Protein AF-A0A2S3QQV7-F1 (afdb_monomer)

Radius of gyration: 24.24 Å; Cα contacts (8 Å, |Δi|>4): 272; chains: 1; bounding box: 94×44×43 Å

pLDDT: mean 84.69, std 16.52, range [33.78, 98.12]

Structure (mmCIF, N/CA/C/O backbone):
data_AF-A0A2S3QQV7-F1
#
_entry.id   AF-A0A2S3QQV7-F1
#
loop_
_atom_site.group_PDB
_atom_site.id
_atom_site.type_symbol
_atom_site.label_atom_id
_atom_site.label_alt_id
_atom_site.label_comp_id
_atom_site.label_asym_id
_atom_site.label_entity_id
_atom_site.label_seq_id
_atom_site.pdbx_PDB_ins_code
_atom_site.Cartn_x
_atom_site.Cartn_y
_atom_site.Cartn_z
_atom_site.occupancy
_atom_site.B_iso_or_equiv
_atom_site.auth_seq_id
_atom_site.auth_comp_id
_atom_site.auth_asym_id
_atom_site.auth_atom_id
_atom_site.pdbx_PDB_model_num
ATOM 1 N N . MET A 1 1 ? -60.748 21.194 12.109 1.00 39.84 1 MET A N 1
ATOM 2 C CA . MET A 1 1 ? -60.029 19.900 12.082 1.00 39.84 1 MET A CA 1
ATOM 3 C C . MET A 1 1 ? -58.530 20.161 12.120 1.00 39.84 1 MET A C 1
ATOM 5 O O . MET A 1 1 ? -58.088 21.198 11.644 1.00 39.84 1 MET A O 1
ATOM 9 N N . LYS A 1 2 ? -57.811 19.292 12.832 1.00 33.78 2 LYS A N 1
ATOM 10 C CA . LYS A 1 2 ? -56.454 19.457 13.370 1.00 33.78 2 LYS A CA 1
ATOM 11 C C . LYS A 1 2 ? -55.367 19.560 12.287 1.00 33.78 2 LYS A C 1
ATOM 13 O O . LYS A 1 2 ? -55.401 18.841 11.298 1.00 33.78 2 LYS A O 1
ATOM 18 N N . LYS A 1 3 ? -54.397 20.441 12.556 1.00 44.91 3 LYS A N 1
ATOM 19 C CA . LYS A 1 3 ? -53.084 20.579 11.909 1.00 44.91 3 LYS A CA 1
ATOM 20 C C . LYS A 1 3 ? -52.213 19.349 12.199 1.00 44.91 3 LYS A C 1
ATOM 22 O O . LYS A 1 3 ? -52.282 18.853 13.320 1.00 44.91 3 LYS A O 1
ATOM 27 N N . LEU A 1 4 ? -51.325 18.972 11.277 1.00 48.59 4 LEU A N 1
ATOM 28 C CA . LEU A 1 4 ? -50.002 18.424 11.615 1.00 48.59 4 LEU A CA 1
ATOM 29 C C . LEU A 1 4 ? -49.067 18.477 10.398 1.00 48.59 4 LEU A C 1
ATOM 31 O O . LEU A 1 4 ? -49.137 17.662 9.489 1.00 48.59 4 LEU A O 1
ATOM 35 N N . ILE A 1 5 ? -48.208 19.496 10.414 1.00 54.97 5 ILE A N 1
ATOM 36 C CA . ILE A 1 5 ? -46.980 19.606 9.628 1.00 54.97 5 ILE A CA 1
ATOM 37 C C . ILE A 1 5 ? -45.942 18.769 10.376 1.00 54.97 5 ILE A C 1
ATOM 39 O O . ILE A 1 5 ? -45.662 19.054 11.541 1.00 54.97 5 ILE A O 1
ATOM 43 N N . THR A 1 6 ? -45.395 17.734 9.746 1.00 53.53 6 THR A N 1
ATOM 44 C CA . THR A 1 6 ? -44.322 16.923 10.333 1.00 53.53 6 THR A CA 1
ATOM 45 C C . THR A 1 6 ? -42.980 17.451 9.833 1.00 53.53 6 THR A C 1
ATOM 47 O O . THR A 1 6 ? -42.588 17.229 8.692 1.00 53.53 6 THR A O 1
ATOM 50 N N . PHE A 1 7 ? -42.294 18.196 10.699 1.00 48.28 7 PHE A N 1
ATOM 51 C CA . PHE A 1 7 ? -40.879 18.533 10.571 1.00 48.28 7 PHE A CA 1
ATOM 52 C C . PHE A 1 7 ? -40.050 17.263 10.814 1.00 48.28 7 PHE A C 1
ATOM 54 O O . PHE A 1 7 ? -40.084 16.718 11.916 1.00 48.28 7 PHE A O 1
ATOM 61 N N . ILE A 1 8 ? -39.287 16.803 9.820 1.00 51.12 8 ILE A N 1
ATOM 62 C CA . ILE A 1 8 ? -38.198 15.846 10.048 1.00 51.12 8 ILE A CA 1
ATOM 63 C C . ILE A 1 8 ? -36.947 16.675 10.328 1.00 51.12 8 ILE A C 1
ATOM 65 O O . ILE A 1 8 ? -36.321 17.224 9.424 1.00 51.12 8 ILE A O 1
ATOM 69 N N . ALA A 1 9 ? -36.624 16.804 11.612 1.00 45.50 9 ALA A N 1
ATOM 70 C CA . ALA A 1 9 ? -35.335 17.295 12.062 1.00 45.50 9 ALA A CA 1
ATOM 71 C C . ALA A 1 9 ? -34.276 16.243 11.702 1.00 45.50 9 ALA A C 1
ATOM 73 O O . ALA A 1 9 ? -34.143 15.223 12.378 1.00 45.50 9 ALA A O 1
ATOM 74 N N . ALA A 1 10 ? -33.543 16.475 10.614 1.00 53.62 10 ALA A N 1
ATOM 75 C CA . ALA A 1 10 ? -32.302 15.765 10.357 1.00 53.62 10 ALA A CA 1
ATOM 76 C C . ALA A 1 10 ? -31.312 16.151 11.464 1.00 53.62 10 ALA A C 1
ATOM 78 O O . ALA A 1 10 ? -30.807 17.275 11.503 1.00 53.62 10 ALA A O 1
ATOM 79 N N . LEU A 1 11 ? -31.087 15.226 12.399 1.00 43.94 11 LEU A N 1
ATOM 80 C CA . LEU A 1 11 ? -29.982 15.281 13.345 1.00 43.94 11 LEU A CA 1
ATOM 81 C C . LEU A 1 11 ? -28.670 15.307 12.548 1.00 43.94 11 LEU A C 1
ATOM 83 O O . LEU A 1 11 ? -28.123 14.266 12.194 1.00 43.94 11 LEU A O 1
ATOM 87 N N . PHE A 1 12 ? -28.133 16.496 12.297 1.00 48.56 12 PHE A N 1
ATOM 88 C CA . PHE A 1 12 ? -26.697 16.641 12.119 1.00 48.56 12 PHE A CA 1
ATOM 89 C C . PHE A 1 12 ? -26.080 16.575 13.512 1.00 48.56 12 PHE A C 1
ATOM 91 O O . PHE A 1 12 ? -25.974 17.581 14.211 1.00 48.56 12 PHE A O 1
ATOM 98 N N . VAL A 1 13 ? -25.712 15.367 13.943 1.00 51.81 13 VAL A N 1
ATOM 99 C CA . VAL A 1 13 ? -24.762 15.216 15.045 1.00 51.81 13 VAL A CA 1
ATOM 100 C C . VAL A 1 13 ? -23.432 15.740 14.519 1.00 51.81 13 VAL A C 1
ATOM 102 O O . VAL A 1 13 ? -22.663 15.026 13.885 1.00 51.81 13 VAL A O 1
ATOM 105 N N . THR A 1 14 ? -23.179 17.026 14.740 1.00 47.62 14 THR A N 1
ATOM 106 C CA . THR A 1 14 ? -21.842 17.598 14.647 1.00 47.62 14 THR A CA 1
ATOM 107 C C . THR A 1 14 ? -21.023 16.967 15.766 1.00 47.62 14 THR A C 1
ATOM 109 O O . THR A 1 14 ? -21.046 17.434 16.905 1.00 47.62 14 THR A O 1
ATOM 112 N N . THR A 1 15 ? -20.355 15.851 15.483 1.00 50.44 15 THR A N 1
ATOM 113 C CA . THR A 1 15 ? -19.375 15.290 16.407 1.00 50.44 15 THR A CA 1
ATOM 114 C C . THR A 1 15 ? -18.230 16.281 16.511 1.00 50.44 15 THR A C 1
ATOM 116 O O . THR A 1 15 ? -17.494 16.504 15.549 1.00 50.44 15 THR A O 1
ATOM 119 N N . SER A 1 16 ? -18.097 16.887 17.683 1.00 46.53 16 SER A N 1
ATOM 120 C CA . SER A 1 16 ? -16.936 17.656 18.106 1.00 46.53 16 SER A CA 1
ATOM 121 C C . SER A 1 16 ? -15.707 16.741 18.095 1.00 46.53 16 SER A C 1
ATOM 123 O O . SER A 1 16 ? -15.345 16.136 19.102 1.00 46.53 16 SER A O 1
ATOM 125 N N . VAL A 1 17 ? -15.074 16.588 16.935 1.00 49.03 17 VAL A N 1
ATOM 126 C CA . VAL A 1 17 ? -13.750 15.980 16.813 1.00 49.03 17 VAL A CA 1
ATOM 127 C C . VAL A 1 17 ? -12.793 16.955 17.479 1.00 49.03 17 VAL A C 1
ATOM 129 O O . VAL A 1 17 ? -12.532 17.979 16.882 1.00 49.03 17 VAL A O 1
ATOM 132 N N . PHE A 1 18 ? -12.384 16.715 18.730 1.00 48.84 18 PHE A N 1
ATOM 133 C CA . PHE A 1 18 ? -11.073 17.059 19.319 1.00 48.84 18 PHE A CA 1
ATOM 134 C C . PHE A 1 18 ? -11.094 16.785 20.837 1.00 48.84 18 PHE A C 1
ATOM 136 O O . PHE A 1 18 ? -11.702 17.544 21.582 1.00 48.84 18 PHE A O 1
ATOM 143 N N . ALA A 1 19 ? -10.410 15.715 21.287 1.00 56.97 19 ALA A N 1
ATOM 144 C CA . ALA A 1 19 ? -9.574 15.661 22.513 1.00 56.97 19 ALA A CA 1
ATOM 145 C C . ALA A 1 19 ? -9.205 14.229 22.972 1.00 56.97 19 ALA A C 1
ATOM 147 O O . ALA A 1 19 ? -8.302 14.078 23.790 1.00 56.97 19 ALA A O 1
ATOM 148 N N . GLY A 1 20 ? -9.831 13.171 22.447 1.00 75.69 20 GLY A N 1
ATOM 149 C CA . GLY A 1 20 ? -9.524 11.783 22.831 1.00 75.69 20 GLY A CA 1
ATOM 150 C C . GLY A 1 20 ? -8.224 11.224 22.236 1.00 75.69 20 GLY A C 1
ATOM 151 O O . GLY A 1 20 ? -7.666 11.770 21.279 1.00 75.69 20 GLY A O 1
ATOM 152 N N . MET A 1 21 ? -7.723 10.131 22.816 1.00 86.00 21 MET A N 1
ATOM 153 C CA . MET A 1 21 ? -6.856 9.186 22.102 1.00 86.00 21 MET A CA 1
ATOM 154 C C . MET A 1 21 ? -7.737 8.427 21.098 1.00 86.00 21 MET A C 1
ATOM 156 O O . MET A 1 21 ? -8.821 8.009 21.511 1.00 86.00 21 MET A O 1
ATOM 160 N N . PRO A 1 22 ? -7.310 8.256 19.831 1.00 90.75 22 PRO A N 1
ATOM 161 C CA . PRO A 1 22 ? -8.062 7.449 18.881 1.00 90.75 22 PRO A CA 1
ATOM 162 C C . PRO A 1 22 ? -8.362 6.053 19.432 1.00 90.75 22 PRO A C 1
ATOM 164 O O . PRO A 1 22 ? -7.545 5.491 20.168 1.00 90.75 22 PRO A O 1
ATOM 167 N N . ASN A 1 23 ? -9.517 5.506 19.077 1.00 92.94 23 ASN A N 1
ATOM 168 C CA . ASN A 1 23 ? -9.984 4.181 19.471 1.00 92.94 23 ASN A CA 1
ATOM 169 C C . ASN A 1 23 ? -10.435 3.362 18.248 1.00 92.94 23 ASN A C 1
ATOM 171 O O . ASN A 1 23 ? -10.475 3.858 17.124 1.00 92.94 23 ASN A O 1
ATOM 175 N N . GLU A 1 24 ? -10.775 2.094 18.472 1.00 93.38 24 GLU A N 1
ATOM 176 C CA . GLU A 1 24 ? -11.114 1.136 17.412 1.00 93.38 24 GLU A CA 1
ATOM 177 C C . GLU A 1 24 ? -12.344 1.515 16.571 1.00 93.38 24 GLU A C 1
ATOM 179 O O . GLU A 1 24 ? -12.442 1.088 15.419 1.00 93.38 24 GLU A O 1
ATOM 184 N N . ASN A 1 25 ? -13.246 2.349 17.098 1.00 94.06 25 ASN A N 1
ATOM 185 C CA . ASN A 1 25 ? -14.451 2.793 16.396 1.00 94.06 25 ASN A CA 1
ATOM 186 C C . ASN A 1 25 ? -14.203 4.008 15.489 1.00 94.06 25 ASN A C 1
ATOM 188 O O . ASN A 1 25 ? -15.012 4.274 14.603 1.00 94.06 25 ASN A O 1
ATOM 192 N N . ASP A 1 26 ? -13.087 4.724 15.660 1.00 93.94 26 ASP A N 1
ATOM 193 C CA . ASP A 1 26 ? -12.770 5.902 14.846 1.00 93.94 26 ASP A CA 1
ATOM 194 C C . ASP A 1 26 ? -12.448 5.501 13.399 1.00 93.94 26 ASP A C 1
ATOM 196 O O . ASP A 1 26 ? -11.855 4.447 13.161 1.00 93.94 26 ASP A O 1
ATOM 200 N N . SER A 1 27 ? -12.807 6.326 12.410 1.00 94.25 27 SER A N 1
ATOM 201 C CA . SER A 1 27 ? -12.462 6.055 11.005 1.00 94.25 27 SER A CA 1
ATOM 202 C C . SER A 1 27 ? -10.946 6.030 10.780 1.00 94.25 27 SER A C 1
ATOM 204 O O . SER A 1 27 ? -10.177 6.625 11.542 1.00 94.25 27 SER A O 1
ATOM 206 N N . TRP A 1 28 ? -10.496 5.381 9.703 1.00 94.19 28 TRP A N 1
ATOM 207 C CA . TRP A 1 28 ? -9.077 5.404 9.341 1.00 94.19 28 TRP A CA 1
ATOM 208 C C . TRP A 1 28 ? -8.578 6.821 9.070 1.00 94.19 28 TRP A C 1
ATOM 210 O O . TRP A 1 28 ? -7.458 7.141 9.452 1.00 94.19 28 TRP A O 1
ATOM 220 N N . GLU A 1 29 ? -9.397 7.678 8.463 1.00 92.31 29 GLU A N 1
ATOM 221 C CA . GLU A 1 29 ? -9.129 9.107 8.248 1.00 92.31 29 GLU A CA 1
ATOM 222 C C . GLU A 1 29 ? -8.816 9.782 9.586 1.00 92.31 29 GLU A C 1
ATOM 224 O O . GLU A 1 29 ? -7.741 10.352 9.757 1.00 92.31 29 GLU A O 1
ATOM 229 N N . THR A 1 30 ? -9.685 9.589 10.582 1.00 92.38 30 THR A N 1
ATOM 230 C CA . THR A 1 30 ? -9.510 10.144 11.931 1.00 92.38 30 THR A CA 1
ATOM 231 C C . THR A 1 30 ? -8.236 9.626 12.606 1.00 92.38 30 THR A C 1
ATOM 233 O O . THR A 1 30 ? -7.506 10.392 13.241 1.00 92.38 30 THR A O 1
ATOM 236 N N . ILE A 1 31 ? -7.945 8.328 12.478 1.00 93.62 31 ILE A N 1
ATOM 237 C CA . ILE A 1 31 ? -6.755 7.698 13.067 1.00 93.62 31 ILE A CA 1
ATOM 238 C C . ILE A 1 31 ? -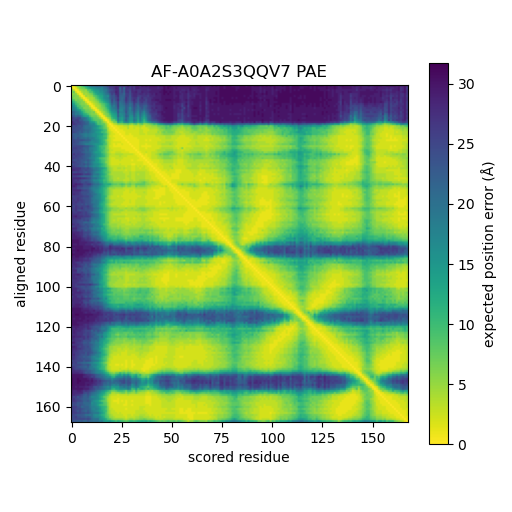5.473 8.241 12.413 1.00 93.62 31 ILE A C 1
ATOM 240 O O . ILE A 1 31 ? -4.543 8.618 13.132 1.00 93.62 31 ILE A O 1
ATOM 244 N N . LYS A 1 32 ? -5.434 8.332 11.075 1.00 91.19 32 LYS A N 1
ATOM 245 C CA . LYS A 1 32 ? -4.304 8.871 10.291 1.00 91.19 32 LYS A CA 1
ATOM 246 C C . LYS A 1 32 ? -4.020 10.335 10.642 1.00 91.19 32 LYS A C 1
ATOM 248 O O . LYS A 1 32 ? -2.862 10.704 10.842 1.00 91.19 32 LYS A O 1
ATOM 253 N N . ASP A 1 33 ? -5.064 11.143 10.814 1.00 90.94 33 ASP A N 1
ATOM 254 C CA . ASP A 1 33 ? -4.937 12.566 11.157 1.00 90.94 33 ASP A CA 1
ATOM 255 C C . ASP A 1 33 ? -4.386 12.801 12.579 1.00 90.94 33 ASP A C 1
ATOM 257 O O . ASP A 1 33 ? -3.897 13.885 12.901 1.00 90.94 33 ASP A O 1
ATOM 261 N N . ASN A 1 34 ? -4.390 11.776 13.440 1.00 89.44 34 ASN A N 1
ATOM 262 C CA . ASN A 1 34 ? -3.901 11.837 14.821 1.00 89.44 34 ASN A CA 1
ATOM 263 C C . ASN A 1 34 ? -2.489 11.236 15.011 1.00 89.44 34 ASN A C 1
ATOM 265 O O . ASN A 1 34 ? -2.158 10.773 16.108 1.00 89.44 34 ASN A O 1
ATOM 269 N N . PHE A 1 35 ? -1.616 11.298 13.997 1.00 84.94 35 PHE A N 1
ATOM 270 C CA . PHE A 1 35 ? -0.251 10.726 14.011 1.00 84.94 35 PHE A CA 1
ATOM 271 C C . PHE A 1 35 ? 0.647 11.172 15.191 1.00 84.94 35 PHE A C 1
ATOM 273 O O . PHE A 1 35 ? 1.601 10.493 15.579 1.00 84.94 35 PHE A O 1
ATOM 280 N N . MET A 1 36 ? 0.347 12.319 15.810 1.00 86.12 36 MET A N 1
ATOM 281 C CA . MET A 1 36 ? 1.044 12.789 17.016 1.00 86.12 36 MET A CA 1
ATOM 282 C C . MET A 1 36 ? 0.744 11.929 18.256 1.00 86.12 36 MET A C 1
ATOM 284 O O . MET A 1 36 ? 1.550 11.878 19.183 1.00 86.12 36 MET A O 1
ATOM 288 N N . LYS A 1 37 ? -0.410 11.252 18.288 1.00 88.62 37 LYS A N 1
ATOM 289 C CA . LYS A 1 37 ? -0.879 10.422 19.410 1.00 88.62 37 LYS A CA 1
ATOM 290 C C . LYS A 1 37 ? -0.743 8.929 19.131 1.00 88.62 37 LYS A C 1
ATOM 292 O O . LYS A 1 37 ? -0.496 8.164 20.068 1.00 88.62 37 LYS A O 1
ATOM 297 N N . VAL A 1 38 ? -0.925 8.527 17.875 1.00 91.81 38 VAL A N 1
ATOM 298 C CA . VAL A 1 38 ? -0.890 7.128 17.442 1.00 91.81 38 VAL A CA 1
ATOM 299 C C . VAL A 1 38 ? 0.043 6.917 16.259 1.00 91.81 38 VAL A C 1
ATOM 301 O O . VAL A 1 38 ? 0.283 7.824 15.470 1.00 91.81 38 VAL A O 1
ATOM 304 N N . THR A 1 39 ? 0.571 5.707 16.142 1.00 92.31 39 THR A N 1
ATOM 305 C CA . THR A 1 39 ? 1.433 5.282 15.042 1.00 92.31 39 THR A CA 1
ATOM 306 C C . THR A 1 39 ? 1.112 3.837 14.680 1.00 92.31 39 THR A C 1
ATOM 308 O O . THR A 1 39 ? 0.651 3.062 15.519 1.00 92.31 39 THR A O 1
ATOM 311 N N . PHE A 1 40 ? 1.321 3.476 13.424 1.00 92.44 40 PHE A N 1
ATOM 312 C CA . PHE A 1 40 ? 1.070 2.147 12.885 1.00 92.44 40 PHE A CA 1
ATOM 313 C C . PHE A 1 40 ? 2.009 1.922 11.703 1.00 92.44 40 PHE A C 1
ATOM 315 O O . PHE A 1 40 ? 2.458 2.876 11.065 1.00 92.44 40 PHE A O 1
ATOM 322 N N . ASN A 1 41 ? 2.307 0.657 11.423 1.00 91.44 41 ASN A N 1
ATOM 323 C CA . ASN A 1 41 ? 3.050 0.287 10.228 1.00 91.44 41 ASN A CA 1
ATOM 324 C C . ASN A 1 41 ? 2.056 0.130 9.085 1.00 91.44 41 ASN A C 1
ATOM 326 O O . ASN A 1 41 ? 1.192 -0.745 9.124 1.00 91.44 41 ASN A O 1
ATOM 330 N N . GLU A 1 42 ? 2.167 0.997 8.087 1.00 91.69 42 GLU A N 1
ATOM 331 C CA . GLU A 1 42 ? 1.300 0.948 6.917 1.00 91.69 42 GLU A CA 1
ATOM 332 C C . GLU A 1 42 ? 1.671 -0.265 6.055 1.00 91.69 42 GLU A C 1
ATOM 334 O O . GLU A 1 42 ? 2.843 -0.402 5.683 1.00 91.69 42 GLU A O 1
ATOM 339 N N . PRO A 1 43 ? 0.716 -1.152 5.719 1.00 94.12 43 PRO A N 1
ATOM 340 C CA . PRO A 1 43 ? 0.985 -2.218 4.770 1.00 94.12 43 PRO A CA 1
ATOM 341 C C . PRO A 1 43 ? 1.442 -1.629 3.434 1.00 94.12 43 PRO A C 1
ATOM 343 O O . PRO A 1 43 ? 0.861 -0.666 2.926 1.00 94.12 43 PRO A O 1
ATOM 346 N N . ALA A 1 44 ? 2.499 -2.211 2.875 1.00 94.00 44 ALA A N 1
ATOM 347 C CA . ALA A 1 44 ? 3.043 -1.791 1.597 1.00 94.00 44 ALA A CA 1
ATOM 348 C C . ALA A 1 44 ? 2.435 -2.611 0.453 1.00 94.00 44 ALA A C 1
ATOM 350 O O . ALA A 1 44 ? 2.307 -3.833 0.534 1.00 94.00 44 ALA A O 1
ATOM 351 N N . LEU A 1 45 ? 2.111 -1.923 -0.634 1.00 93.56 45 LEU A N 1
ATOM 352 C CA . LEU A 1 45 ? 1.712 -2.474 -1.916 1.00 93.56 45 LEU A CA 1
ATOM 353 C C . LEU A 1 45 ? 2.819 -2.178 -2.929 1.00 93.56 45 LEU A C 1
ATOM 355 O O . LEU A 1 45 ? 3.125 -1.017 -3.201 1.00 93.56 45 LEU A O 1
ATOM 359 N N . ASN A 1 46 ? 3.410 -3.226 -3.495 1.00 92.56 46 ASN A N 1
ATOM 360 C CA . ASN A 1 46 ? 4.358 -3.091 -4.596 1.00 92.56 46 ASN A CA 1
ATOM 361 C C . ASN A 1 46 ? 3.587 -2.897 -5.899 1.00 92.56 46 ASN A C 1
ATOM 363 O O . ASN A 1 46 ? 2.713 -3.701 -6.208 1.00 92.56 46 ASN A O 1
ATOM 367 N N . LEU A 1 47 ? 3.908 -1.834 -6.632 1.00 93.69 47 LEU A N 1
ATOM 368 C CA . LEU A 1 47 ? 3.315 -1.548 -7.934 1.00 93.69 47 LEU A CA 1
ATOM 369 C C . LEU A 1 47 ? 4.105 -2.259 -9.037 1.00 93.69 47 LEU A C 1
ATOM 371 O O . LEU A 1 47 ? 5.330 -2.173 -9.062 1.00 93.69 47 LEU A O 1
ATOM 375 N N . ASP A 1 48 ? 3.417 -2.861 -10.000 1.00 92.12 48 ASP A N 1
ATOM 376 C CA . ASP A 1 48 ? 4.031 -3.543 -11.149 1.00 92.12 48 ASP A CA 1
ATOM 377 C C . ASP A 1 48 ? 4.750 -2.553 -12.071 1.00 92.12 48 ASP A C 1
ATOM 379 O O . ASP A 1 48 ? 5.768 -2.850 -12.692 1.00 92.12 48 ASP A O 1
ATOM 383 N N . ASN A 1 49 ? 4.235 -1.325 -12.133 1.00 91.88 49 ASN A N 1
ATOM 384 C CA . ASN A 1 49 ? 4.816 -0.228 -12.891 1.00 91.88 49 ASN A CA 1
ATOM 385 C C . ASN A 1 49 ? 5.415 0.853 -11.974 1.00 91.88 49 ASN A C 1
ATOM 387 O O . ASN A 1 49 ? 5.449 2.019 -12.362 1.00 91.88 49 ASN A O 1
ATOM 391 N N . GLY A 1 50 ? 5.860 0.541 -10.756 1.00 88.75 50 GLY A N 1
ATOM 392 C CA . GLY A 1 50 ? 6.339 1.571 -9.833 1.00 88.75 50 GLY A CA 1
ATOM 393 C C . GLY A 1 50 ? 7.108 1.044 -8.628 1.00 88.75 50 GLY A C 1
ATOM 394 O O . GLY A 1 50 ? 7.532 -0.100 -8.583 1.00 88.75 50 GLY A O 1
ATOM 395 N N . GLY A 1 51 ? 7.326 1.927 -7.654 1.00 90.44 51 GLY A N 1
ATOM 396 C CA . GLY A 1 51 ? 7.851 1.534 -6.348 1.00 90.44 51 GLY A CA 1
ATOM 397 C C . GLY A 1 51 ? 6.752 1.015 -5.420 1.00 90.44 51 GLY A C 1
ATOM 398 O O . GLY A 1 51 ? 5.581 0.944 -5.791 1.00 90.44 51 GLY A O 1
ATOM 399 N N . ALA A 1 52 ? 7.130 0.706 -4.182 1.00 93.00 52 ALA A N 1
ATOM 400 C CA . ALA A 1 52 ? 6.169 0.410 -3.128 1.00 93.00 52 ALA A CA 1
ATOM 401 C C . ALA A 1 52 ? 5.414 1.678 -2.698 1.00 93.00 52 ALA A C 1
ATOM 403 O O . ALA A 1 52 ? 6.010 2.747 -2.541 1.00 93.00 52 ALA A O 1
ATOM 404 N N . ILE A 1 53 ? 4.112 1.548 -2.464 1.00 94.50 53 ILE A N 1
ATOM 405 C CA . ILE A 1 53 ? 3.266 2.573 -1.848 1.00 94.50 53 ILE A CA 1
ATOM 406 C C . ILE A 1 53 ? 2.574 2.008 -0.610 1.00 94.50 53 ILE A C 1
ATOM 408 O O . ILE A 1 53 ? 2.487 0.799 -0.436 1.00 94.50 53 ILE A O 1
ATOM 412 N N . SER A 1 54 ? 2.036 2.872 0.241 1.00 94.94 54 SER A N 1
ATOM 413 C CA . SER A 1 54 ? 1.103 2.438 1.281 1.00 94.94 54 SER A CA 1
ATOM 414 C C . SER A 1 54 ? -0.250 2.056 0.682 1.00 94.94 54 SER A C 1
ATOM 416 O O . SER A 1 54 ? -0.747 2.739 -0.219 1.00 94.94 54 SER A O 1
ATOM 418 N N . VAL A 1 55 ? -0.880 1.008 1.217 1.00 95.44 55 VAL A N 1
ATOM 419 C CA . VAL A 1 55 ? -2.232 0.566 0.820 1.00 95.44 55 VAL A CA 1
ATOM 420 C C . VAL A 1 55 ? -3.299 1.648 1.012 1.00 95.44 55 VAL A C 1
ATOM 422 O O . VAL A 1 55 ? -4.315 1.634 0.320 1.00 95.44 55 VAL A O 1
ATOM 425 N N . PHE A 1 56 ? -3.062 2.639 1.881 1.00 95.62 56 PHE A N 1
ATOM 426 C CA . PHE A 1 56 ? -3.956 3.792 2.043 1.00 95.62 56 PHE A CA 1
ATOM 427 C C . PHE A 1 56 ? -4.015 4.692 0.798 1.00 95.62 56 PHE A C 1
ATOM 429 O O . PHE A 1 56 ? -4.975 5.446 0.620 1.00 95.62 56 PHE A O 1
ATOM 436 N N . PHE A 1 57 ? -3.004 4.614 -0.074 1.00 95.81 57 PHE A N 1
ATOM 437 C CA . PHE A 1 57 ? -2.941 5.354 -1.335 1.00 95.81 57 PHE A CA 1
ATOM 438 C C . PHE A 1 57 ? -3.416 4.543 -2.544 1.00 95.81 57 PHE A C 1
ATOM 440 O O . PHE A 1 57 ? -3.385 5.075 -3.655 1.00 95.81 57 PHE A O 1
ATOM 447 N N . GLY A 1 58 ? -3.845 3.292 -2.353 1.00 96.19 58 GLY A N 1
ATOM 448 C CA . GLY A 1 58 ? -4.430 2.445 -3.392 1.00 96.19 58 GLY A CA 1
ATOM 449 C C . GLY A 1 58 ? -5.960 2.474 -3.384 1.00 96.19 58 GLY A C 1
ATOM 450 O O . GLY A 1 58 ? -6.575 2.736 -2.352 1.00 96.19 58 GLY A O 1
ATOM 451 N N . CYS A 1 59 ? -6.570 2.204 -4.533 1.00 97.62 59 CYS A N 1
ATOM 452 C CA . CYS A 1 59 ? -7.990 1.896 -4.687 1.00 97.62 59 CYS A CA 1
ATOM 453 C C . CYS A 1 59 ? -8.173 0.794 -5.741 1.00 97.62 59 CYS A C 1
ATOM 455 O O . CYS A 1 59 ? -7.313 0.617 -6.606 1.00 97.62 59 CYS A O 1
ATOM 457 N N . ILE A 1 60 ? -9.263 0.036 -5.648 1.00 98.12 60 ILE A N 1
ATOM 458 C CA . ILE A 1 60 ? -9.599 -1.045 -6.580 1.00 98.12 60 ILE A CA 1
ATOM 459 C C . ILE A 1 60 ? -10.164 -0.444 -7.873 1.00 98.12 60 ILE A C 1
ATOM 461 O O . ILE A 1 60 ? -11.106 0.346 -7.834 1.00 98.12 60 ILE A O 1
ATOM 465 N N . ASP A 1 61 ? -9.598 -0.844 -9.008 1.00 97.38 61 ASP A N 1
ATOM 466 C CA . ASP A 1 61 ? -9.994 -0.461 -10.363 1.00 97.38 61 ASP A CA 1
ATOM 467 C C . ASP A 1 61 ? -10.072 -1.724 -11.235 1.00 97.38 61 ASP A C 1
ATOM 469 O O . ASP A 1 61 ? -9.066 -2.201 -11.775 1.00 97.38 61 ASP A O 1
ATOM 473 N N . GLY A 1 62 ? -11.269 -2.316 -11.285 1.00 95.88 62 GLY A N 1
ATOM 474 C CA . GLY A 1 62 ? -11.504 -3.619 -11.909 1.00 95.88 62 GLY A CA 1
ATOM 475 C C . GLY A 1 62 ? -10.674 -4.722 -11.248 1.00 95.88 62 GLY A C 1
ATOM 476 O O . GLY A 1 62 ? -10.743 -4.915 -10.036 1.00 95.88 62 GLY A O 1
ATOM 477 N N . ASP A 1 63 ? -9.854 -5.402 -12.048 1.00 95.75 63 ASP A N 1
ATOM 478 C CA . ASP A 1 63 ? -8.978 -6.501 -11.613 1.00 95.75 63 ASP A CA 1
ATOM 479 C C . ASP A 1 63 ? -7.604 -6.019 -11.101 1.00 95.75 63 ASP A C 1
ATOM 481 O O . ASP A 1 63 ? -6.677 -6.806 -10.887 1.00 95.75 63 ASP A O 1
ATOM 485 N N . THR A 1 64 ? -7.446 -4.708 -10.904 1.00 96.94 64 THR A N 1
ATOM 486 C CA . THR A 1 64 ? -6.192 -4.091 -10.459 1.00 96.94 64 THR A CA 1
ATOM 487 C C . THR A 1 64 ? -6.403 -3.202 -9.239 1.00 96.94 64 THR A C 1
ATOM 489 O O . THR A 1 64 ? -7.494 -2.701 -8.981 1.00 96.94 64 THR A O 1
ATOM 492 N N . ILE A 1 65 ? -5.333 -2.968 -8.486 1.00 97.31 65 ILE A N 1
ATOM 493 C CA . ILE A 1 65 ? -5.233 -1.882 -7.516 1.00 97.31 65 ILE A CA 1
ATOM 494 C C . ILE A 1 65 ? -4.449 -0.760 -8.192 1.00 97.31 65 ILE A C 1
ATOM 496 O O . ILE A 1 65 ? -3.310 -0.969 -8.614 1.00 97.31 65 ILE A O 1
ATOM 500 N N . ARG A 1 66 ? -5.018 0.446 -8.278 1.00 97.19 66 ARG A N 1
ATOM 501 C CA . ARG A 1 66 ? -4.298 1.632 -8.760 1.00 97.19 66 ARG A CA 1
ATOM 502 C C . ARG A 1 66 ? -4.092 2.668 -7.673 1.00 97.19 66 ARG A C 1
ATOM 504 O O . ARG A 1 66 ? -4.814 2.720 -6.684 1.00 97.19 66 ARG A O 1
ATOM 511 N N . THR A 1 67 ? -3.123 3.551 -7.872 1.00 97.50 67 THR A N 1
ATOM 512 C CA . THR A 1 67 ? -2.938 4.698 -6.983 1.00 97.50 67 THR A CA 1
ATOM 513 C C . THR A 1 67 ? -4.141 5.649 -7.063 1.00 97.50 67 THR A C 1
ATOM 515 O O . THR A 1 67 ? -4.642 5.955 -8.146 1.00 97.50 67 THR A O 1
ATOM 518 N N . LYS A 1 68 ? -4.581 6.192 -5.922 1.00 96.25 68 LYS A N 1
ATOM 519 C CA . LYS A 1 68 ? -5.639 7.220 -5.855 1.00 96.25 68 LYS A CA 1
ATOM 520 C C . LYS A 1 68 ? -5.228 8.510 -6.583 1.00 96.25 68 LYS A C 1
ATOM 522 O O . LYS A 1 68 ? -6.066 9.229 -7.117 1.00 96.25 68 LYS A O 1
ATOM 527 N N . LYS A 1 69 ? -3.923 8.805 -6.634 1.00 95.44 69 LYS A N 1
ATOM 528 C CA . LYS A 1 69 ? -3.336 9.977 -7.308 1.00 95.44 69 LYS A CA 1
ATOM 529 C C . LYS A 1 69 ? -2.275 9.552 -8.317 1.00 95.44 69 LYS A C 1
ATOM 531 O O . LYS A 1 69 ? -1.635 8.516 -8.142 1.00 95.44 69 LYS A O 1
ATOM 536 N N . MET A 1 70 ? -2.059 10.370 -9.345 1.00 96.00 70 MET A N 1
ATOM 537 C CA . MET A 1 70 ? -0.962 10.146 -10.286 1.00 96.00 70 MET A CA 1
ATOM 538 C C . MET A 1 70 ? 0.394 10.356 -9.603 1.00 96.00 70 MET A C 1
ATOM 540 O O . MET A 1 70 ? 0.607 11.338 -8.888 1.00 96.00 70 MET A O 1
ATOM 544 N N . LEU A 1 71 ? 1.317 9.438 -9.861 1.00 94.00 71 LEU A N 1
ATOM 545 C CA . LEU A 1 71 ? 2.726 9.538 -9.517 1.00 94.00 71 LEU A CA 1
ATOM 546 C C . LEU A 1 71 ? 3.481 10.237 -10.650 1.00 94.00 71 LEU A C 1
ATOM 548 O O . LEU A 1 71 ? 3.067 10.183 -11.808 1.00 94.00 71 LEU A O 1
ATOM 552 N N . LYS A 1 72 ? 4.613 10.866 -10.327 1.00 93.56 72 LYS A N 1
ATOM 553 C CA . LYS A 1 72 ? 5.519 11.449 -11.324 1.00 93.56 72 LYS A CA 1
ATOM 554 C C . LYS A 1 72 ? 6.705 10.524 -11.554 1.00 93.56 72 LYS A C 1
ATOM 556 O O . LYS A 1 72 ? 7.342 10.090 -10.599 1.00 93.56 72 LYS A O 1
ATOM 561 N N . ARG A 1 73 ? 7.032 10.267 -12.818 1.00 91.62 73 ARG A N 1
ATOM 562 C CA . ARG A 1 73 ? 8.244 9.556 -13.236 1.00 91.62 73 ARG A CA 1
ATOM 563 C C . ARG A 1 73 ? 9.092 10.473 -14.094 1.00 91.62 73 ARG A C 1
ATOM 565 O O . ARG A 1 73 ? 8.571 11.115 -15.002 1.00 91.62 73 ARG A O 1
ATOM 572 N N . CYS A 1 74 ? 10.390 10.499 -13.819 1.00 91.06 74 CYS A N 1
ATOM 573 C CA . CYS A 1 74 ? 11.334 11.167 -14.695 1.00 91.06 74 CYS A CA 1
ATOM 574 C C . CYS A 1 74 ? 11.438 10.434 -16.036 1.00 91.06 74 CYS A C 1
ATOM 576 O O . CYS A 1 74 ? 11.670 9.225 -16.048 1.00 91.06 74 CYS A O 1
ATOM 578 N N . VAL A 1 75 ? 11.282 11.157 -17.141 1.00 93.31 75 VAL A N 1
ATOM 579 C CA . VAL A 1 75 ? 11.417 10.609 -18.501 1.00 93.31 75 VAL A CA 1
ATOM 580 C C . VAL A 1 75 ? 12.627 11.163 -19.243 1.00 93.31 75 VAL A C 1
ATOM 582 O O . VAL A 1 75 ? 13.079 10.542 -20.198 1.00 93.31 75 VAL A O 1
ATOM 585 N N . GLU A 1 76 ? 13.195 12.275 -18.773 1.00 92.69 76 GLU A N 1
ATOM 586 C CA . GLU A 1 76 ? 14.396 12.871 -19.355 1.00 92.69 76 GLU A CA 1
ATOM 587 C C . GLU A 1 76 ? 15.394 13.257 -18.271 1.00 92.69 76 GLU A C 1
ATO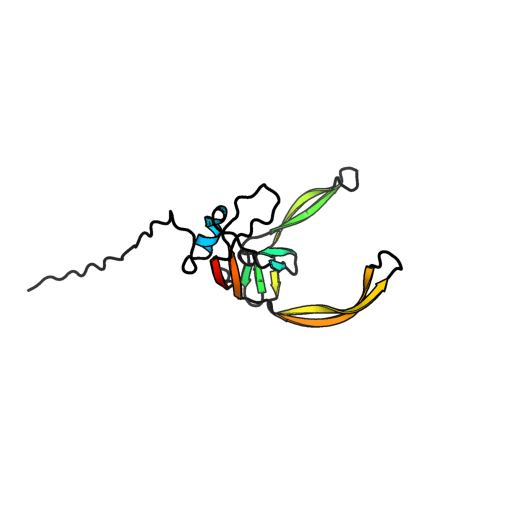M 589 O O . GLU A 1 76 ? 15.059 13.959 -17.314 1.00 92.69 76 GLU A O 1
ATOM 594 N N . TRP A 1 77 ? 16.636 12.822 -18.460 1.00 90.75 77 TRP A N 1
ATOM 595 C CA . TRP A 1 77 ? 17.752 13.112 -17.573 1.00 90.75 77 TRP A CA 1
ATOM 596 C C . TRP A 1 77 ? 18.804 13.928 -18.314 1.00 90.75 77 TRP A C 1
ATOM 598 O O . TRP A 1 77 ? 19.365 13.473 -19.311 1.00 90.75 77 TRP A O 1
ATOM 608 N N . GLN A 1 78 ? 19.130 15.108 -17.796 1.00 88.69 78 GLN A N 1
ATOM 609 C CA . GLN A 1 78 ? 20.266 15.892 -18.266 1.00 88.69 78 GLN A CA 1
ATOM 610 C C . GLN A 1 78 ? 21.486 15.579 -17.397 1.00 88.69 78 GLN A C 1
ATOM 612 O O . GLN A 1 78 ? 21.456 15.791 -16.186 1.00 88.69 78 GLN A O 1
ATOM 617 N N . HIS A 1 79 ? 22.568 15.109 -18.018 1.00 85.31 79 HIS A N 1
ATOM 618 C CA . HIS A 1 79 ? 23.851 14.905 -17.345 1.00 85.31 79 HIS A CA 1
ATOM 619 C C . HIS A 1 79 ? 24.669 16.195 -17.411 1.00 85.31 79 HIS A C 1
ATOM 621 O O . HIS A 1 79 ? 24.914 16.711 -18.501 1.00 85.31 79 HIS A O 1
ATOM 627 N N . ARG A 1 80 ? 25.087 16.724 -16.255 1.00 77.25 80 ARG A N 1
ATOM 628 C CA . ARG A 1 80 ? 25.872 17.973 -16.174 1.00 77.25 80 ARG A CA 1
ATOM 629 C C . ARG A 1 80 ? 27.369 17.777 -15.905 1.00 77.25 80 ARG A C 1
ATOM 631 O O . ARG A 1 80 ? 28.069 18.757 -15.688 1.00 77.25 80 ARG A O 1
ATOM 638 N N . GLY A 1 81 ? 27.858 16.543 -16.034 1.00 62.66 81 GLY A N 1
ATOM 639 C CA . GLY A 1 81 ? 29.273 16.189 -15.906 1.00 62.66 81 GLY A CA 1
ATOM 640 C C . GLY A 1 81 ? 29.596 15.571 -14.548 1.00 62.66 81 GLY A C 1
ATOM 641 O O . GLY A 1 81 ? 29.943 16.279 -13.618 1.00 62.66 81 GLY A O 1
ATOM 642 N N . GLY A 1 82 ? 29.511 14.239 -14.471 1.00 65.00 82 GLY A N 1
ATOM 643 C CA . GLY A 1 82 ? 29.758 13.428 -13.272 1.00 65.00 82 GLY A CA 1
ATOM 644 C C . GLY A 1 82 ? 28.633 12.414 -13.032 1.00 65.00 82 GLY A C 1
ATOM 645 O O . GLY A 1 82 ? 27.467 12.724 -13.269 1.00 65.00 82 GLY A O 1
ATOM 646 N N . ASP A 1 83 ? 28.961 11.213 -12.541 1.00 62.19 83 ASP A N 1
ATOM 647 C CA . ASP A 1 83 ? 28.010 10.091 -12.355 1.00 62.19 83 ASP A CA 1
ATOM 648 C C . ASP A 1 83 ? 26.855 10.388 -11.373 1.00 62.19 83 ASP A C 1
ATOM 650 O O . ASP A 1 83 ? 25.905 9.615 -11.272 1.00 62.19 83 ASP A O 1
ATOM 654 N N . ARG A 1 84 ? 26.923 11.498 -10.623 1.00 64.31 84 ARG A N 1
ATOM 655 C CA . ARG A 1 84 ? 25.900 11.936 -9.654 1.00 64.31 84 ARG A CA 1
ATOM 656 C C . ARG A 1 84 ? 25.173 13.225 -10.050 1.00 64.31 84 ARG A C 1
ATOM 658 O O . ARG A 1 84 ? 24.290 13.659 -9.316 1.00 64.31 84 ARG A O 1
ATOM 665 N N . ASP A 1 85 ? 25.489 13.786 -11.215 1.00 70.56 85 ASP A N 1
ATOM 666 C CA . ASP A 1 85 ? 24.996 15.097 -11.662 1.00 70.56 85 ASP A CA 1
ATOM 667 C C . ASP A 1 85 ? 23.879 14.981 -12.712 1.00 70.56 85 ASP A C 1
ATOM 669 O O . ASP A 1 85 ? 23.676 15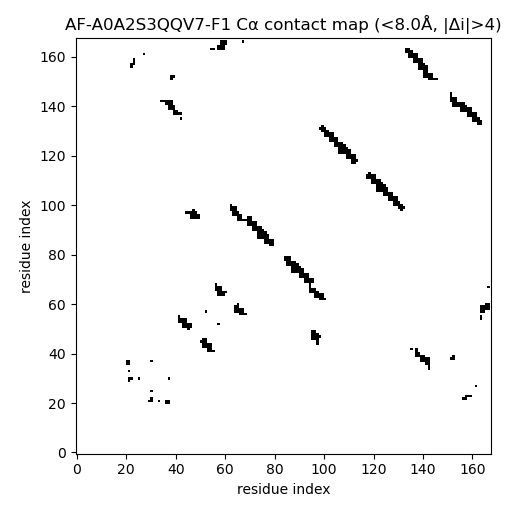.868 -13.550 1.00 70.56 85 ASP A O 1
ATOM 673 N N . SER A 1 86 ? 23.143 13.868 -12.689 1.00 79.94 86 SER A N 1
ATOM 674 C CA . SER A 1 86 ? 21.938 13.688 -13.491 1.00 79.94 86 SER A CA 1
ATOM 675 C C . SER A 1 86 ? 20.764 14.417 -12.835 1.00 79.94 86 SER A C 1
ATOM 677 O O . SER A 1 86 ? 20.310 14.037 -11.753 1.00 79.94 86 SER A O 1
ATOM 679 N N . ILE A 1 87 ? 20.239 15.444 -13.500 1.00 88.19 87 ILE A N 1
ATOM 680 C CA . ILE A 1 87 ? 19.028 16.152 -13.072 1.00 88.19 87 ILE A CA 1
ATOM 681 C C . ILE A 1 87 ? 17.879 15.727 -13.979 1.00 88.19 87 ILE A C 1
ATOM 683 O O . ILE A 1 87 ? 18.019 15.709 -15.202 1.00 88.19 87 ILE A O 1
ATOM 687 N N . CYS A 1 88 ? 16.734 15.408 -13.381 1.00 89.56 88 CYS A N 1
ATOM 688 C CA . CYS A 1 88 ? 15.525 15.158 -14.145 1.00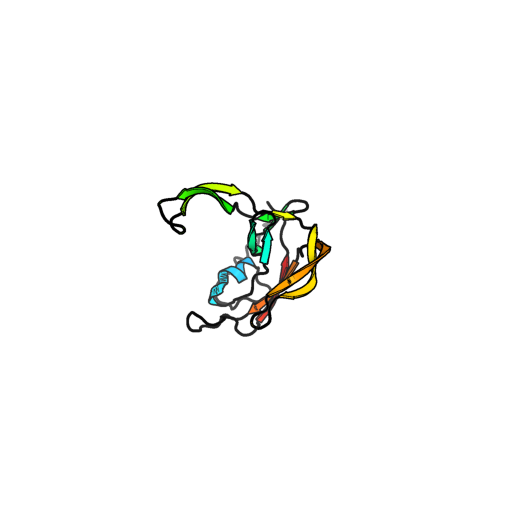 89.56 88 CYS A CA 1
ATOM 689 C C . CYS A 1 88 ? 14.978 16.465 -14.737 1.00 89.56 88 CYS A C 1
ATOM 691 O O . CYS A 1 88 ? 14.633 17.381 -13.984 1.00 89.56 88 CYS A O 1
ATOM 693 N N . THR A 1 89 ? 14.877 16.550 -16.062 1.00 92.88 89 THR A N 1
ATOM 694 C CA . THR A 1 89 ? 14.410 17.750 -16.780 1.00 92.88 89 THR A CA 1
ATOM 695 C C . THR A 1 89 ? 12.966 17.655 -17.248 1.00 92.88 89 THR A C 1
ATOM 697 O O . THR A 1 89 ? 12.327 18.692 -17.419 1.00 92.88 89 THR A O 1
ATOM 700 N N . ALA A 1 90 ? 12.422 16.444 -17.390 1.00 93.94 90 ALA A N 1
ATOM 701 C CA . ALA A 1 90 ? 11.027 16.235 -17.758 1.00 93.94 90 ALA A CA 1
ATOM 702 C C . ALA A 1 90 ? 10.398 15.077 -16.980 1.00 93.94 90 ALA A C 1
ATOM 704 O O . ALA A 1 90 ? 11.021 14.039 -16.738 1.00 93.94 90 ALA A O 1
ATOM 705 N N . TYR A 1 91 ? 9.127 15.253 -16.624 1.00 95.25 91 TYR A N 1
ATOM 706 C CA . TYR A 1 91 ? 8.337 14.274 -15.889 1.00 95.25 91 TYR A CA 1
ATOM 707 C C . TYR A 1 91 ? 7.092 13.896 -16.677 1.00 95.25 91 TYR A C 1
ATOM 709 O O . TYR A 1 91 ? 6.444 14.755 -17.272 1.00 95.25 91 TYR A O 1
ATOM 717 N N . THR A 1 92 ? 6.712 12.628 -16.587 1.00 96.19 92 THR A N 1
ATOM 718 C CA . THR A 1 92 ? 5.380 12.161 -16.964 1.00 96.19 92 THR A CA 1
ATOM 719 C C . THR A 1 92 ? 4.587 11.780 -15.721 1.00 96.19 92 THR A C 1
ATOM 721 O O . THR A 1 92 ? 5.160 11.352 -14.711 1.00 96.19 92 THR A O 1
ATOM 724 N N . SER A 1 93 ? 3.270 11.939 -15.793 1.00 96.69 93 SER A N 1
ATOM 725 C CA . SER A 1 93 ? 2.343 11.526 -14.743 1.00 96.69 93 SER A CA 1
ATOM 726 C C . SER A 1 93 ? 1.705 10.198 -15.125 1.00 96.69 93 SER A C 1
ATOM 728 O O . SER A 1 93 ? 1.278 10.017 -16.262 1.00 96.69 93 SER A O 1
ATOM 730 N N . PHE A 1 94 ? 1.624 9.266 -14.182 1.00 95.44 94 PHE A N 1
ATOM 731 C CA . PHE A 1 94 ? 1.017 7.958 -14.410 1.00 95.44 94 PHE A CA 1
ATOM 732 C C . PHE A 1 94 ? 0.311 7.465 -13.148 1.00 95.44 94 PHE A C 1
ATOM 734 O O . PHE A 1 94 ? 0.689 7.824 -12.034 1.00 95.44 94 PHE A O 1
ATOM 741 N N . TYR A 1 95 ? -0.708 6.623 -13.305 1.00 96.81 95 TYR A N 1
ATOM 742 C CA . TYR A 1 95 ? -1.244 5.858 -12.183 1.00 96.81 95 TYR A CA 1
ATOM 743 C C . TYR A 1 95 ? -0.366 4.633 -11.944 1.00 96.81 95 TYR A C 1
ATOM 745 O O . TYR A 1 95 ? -0.115 3.847 -12.865 1.00 96.81 95 TYR A O 1
ATOM 753 N N . GLY A 1 96 ? 0.096 4.477 -10.706 1.00 96.25 96 GLY A N 1
ATOM 754 C CA . GLY A 1 96 ? 0.699 3.227 -10.272 1.00 96.25 96 GLY A CA 1
ATOM 755 C C . GLY A 1 96 ? -0.354 2.125 -10.310 1.00 96.25 96 GLY A C 1
ATOM 756 O O . GLY A 1 96 ? -1.498 2.398 -9.954 1.00 96.25 96 GLY A O 1
ATOM 757 N N . ARG A 1 97 ? 0.003 0.923 -10.757 1.00 96.81 97 ARG A N 1
ATOM 758 C CA . ARG A 1 97 ? -0.898 -0.231 -10.858 1.00 96.81 97 ARG A CA 1
ATOM 759 C C . ARG A 1 97 ? -0.246 -1.476 -10.273 1.00 96.81 97 ARG A C 1
ATOM 761 O O . ARG A 1 97 ? 0.967 -1.628 -10.393 1.00 96.81 97 ARG A O 1
ATOM 768 N N . ALA A 1 98 ? -1.061 -2.322 -9.663 1.00 96.12 98 ALA A N 1
ATOM 769 C CA . ALA A 1 98 ? -0.733 -3.672 -9.234 1.00 96.12 98 ALA A CA 1
ATOM 770 C C . ALA A 1 98 ? -1.899 -4.593 -9.617 1.00 96.12 98 ALA A C 1
ATOM 772 O O . ALA A 1 98 ? -3.040 -4.300 -9.261 1.00 96.12 98 ALA A O 1
ATOM 773 N N . GLU A 1 99 ? -1.653 -5.676 -10.339 1.00 96.19 99 GLU A N 1
ATOM 774 C CA . GLU A 1 99 ? -2.672 -6.703 -10.577 1.00 96.19 99 GLU A CA 1
ATOM 775 C C . GLU A 1 99 ? -3.089 -7.354 -9.251 1.00 96.19 99 GLU A C 1
ATOM 777 O O . GLU A 1 99 ? -2.247 -7.662 -8.405 1.00 96.19 99 GLU A O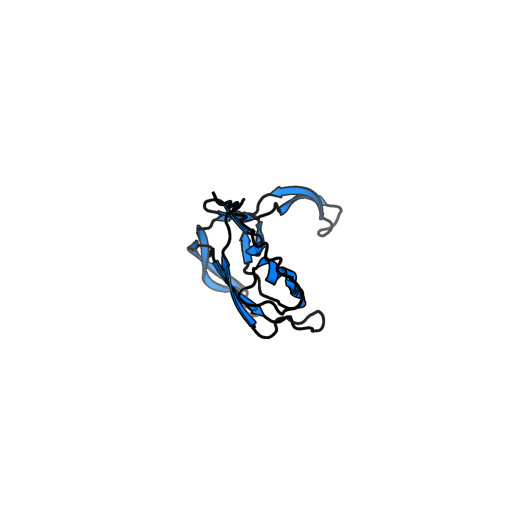 1
ATOM 782 N N . ILE A 1 100 ? -4.396 -7.559 -9.032 1.00 96.06 100 ILE A N 1
ATOM 783 C CA . ILE A 1 100 ? -4.873 -8.198 -7.792 1.00 96.06 100 ILE A CA 1
ATOM 784 C C . ILE A 1 100 ? -4.391 -9.647 -7.730 1.00 96.06 100 ILE A C 1
ATOM 786 O O . ILE A 1 100 ? -3.987 -10.118 -6.669 1.00 96.06 100 ILE A O 1
ATOM 790 N N . VAL A 1 101 ? -4.416 -10.344 -8.863 1.00 95.50 101 VAL A N 1
ATOM 791 C CA . VAL A 1 101 ? -3.864 -11.687 -9.026 1.00 95.50 101 VAL A CA 1
ATOM 792 C C . VAL A 1 101 ? -2.737 -11.588 -10.036 1.00 95.50 101 VAL A C 1
ATOM 794 O O . VAL A 1 101 ? -2.973 -11.167 -11.160 1.00 95.50 101 VAL A O 1
ATOM 797 N N . THR A 1 102 ? -1.529 -11.965 -9.633 1.00 91.62 102 THR A N 1
ATOM 798 C CA . THR A 1 102 ? -0.341 -11.870 -10.482 1.00 91.62 102 THR A CA 1
ATOM 799 C C . THR A 1 102 ? 0.558 -13.085 -10.295 1.00 91.62 102 THR A C 1
ATOM 801 O O . THR A 1 102 ? 0.545 -13.730 -9.243 1.00 91.62 102 THR A O 1
ATOM 804 N N . GLU A 1 103 ? 1.359 -13.403 -11.303 1.00 92.75 103 GLU A N 1
ATOM 805 C CA . GLU A 1 103 ? 2.380 -14.439 -11.198 1.00 92.75 103 GLU A CA 1
ATOM 806 C C . GLU A 1 103 ? 3.671 -13.850 -10.626 1.00 92.75 103 GLU A C 1
ATOM 808 O O . GLU A 1 103 ? 4.168 -12.816 -11.070 1.00 92.75 103 GLU A O 1
ATOM 813 N N . ARG A 1 104 ? 4.232 -14.511 -9.613 1.00 89.19 104 ARG A N 1
ATOM 814 C CA . ARG A 1 104 ? 5.505 -14.125 -9.002 1.00 89.19 104 ARG A CA 1
ATOM 815 C C . ARG A 1 104 ? 6.485 -15.269 -9.034 1.00 89.19 104 ARG A C 1
ATOM 817 O O . ARG A 1 104 ? 6.107 -16.430 -8.952 1.00 89.19 104 ARG A O 1
ATOM 824 N N . GLU A 1 105 ? 7.760 -14.920 -9.062 1.00 92.44 105 GLU A N 1
ATOM 825 C CA . GLU A 1 105 ? 8.840 -15.882 -8.910 1.00 92.44 105 GLU A CA 1
ATOM 826 C C . GLU A 1 105 ? 9.353 -15.865 -7.472 1.00 92.44 105 GLU A C 1
ATOM 828 O O . GLU A 1 105 ? 9.578 -14.807 -6.875 1.00 92.44 105 GLU A O 1
ATOM 833 N N . ARG A 1 106 ? 9.552 -17.050 -6.897 1.00 92.75 106 ARG A N 1
ATOM 834 C CA . ARG A 1 106 ? 10.285 -17.216 -5.639 1.00 9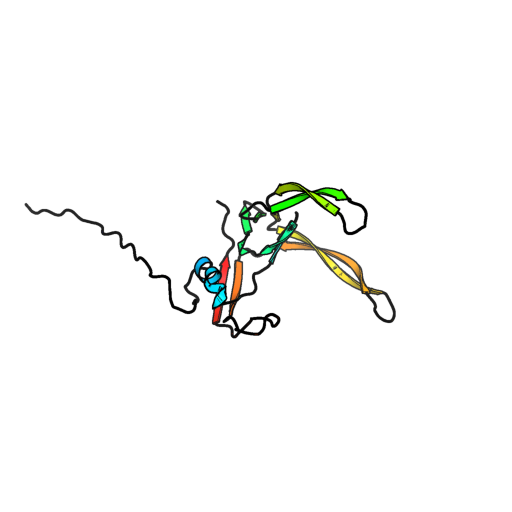2.75 106 ARG A CA 1
ATOM 835 C C . ARG A 1 106 ? 11.489 -18.105 -5.865 1.00 92.75 106 ARG A C 1
ATOM 837 O O . ARG A 1 106 ? 11.416 -19.090 -6.594 1.00 92.75 106 ARG A O 1
ATOM 844 N N . CYS A 1 107 ? 12.588 -17.777 -5.198 1.00 94.12 107 CYS A N 1
ATOM 845 C CA . CYS A 1 107 ? 13.732 -18.666 -5.188 1.00 94.12 107 CYS A CA 1
ATOM 846 C C . CYS A 1 107 ? 13.426 -19.900 -4.339 1.00 94.12 107 CYS A C 1
ATOM 848 O O . CYS A 1 107 ? 13.154 -19.773 -3.143 1.00 94.12 107 CYS A O 1
ATOM 850 N N . VAL A 1 108 ? 13.510 -21.083 -4.940 1.00 96.38 108 VAL A N 1
ATOM 851 C CA . VAL A 1 108 ? 13.305 -22.362 -4.242 1.00 96.38 108 VAL A CA 1
ATOM 852 C C . VAL A 1 108 ? 14.616 -23.067 -3.921 1.00 96.38 108 VAL A C 1
ATOM 854 O O . VAL A 1 108 ? 14.651 -23.953 -3.067 1.00 96.38 108 VAL A O 1
ATOM 857 N N . ARG A 1 109 ? 15.721 -22.649 -4.552 1.00 95.81 109 ARG A N 1
ATOM 858 C CA . ARG A 1 109 ? 17.042 -23.227 -4.305 1.00 95.81 109 ARG A CA 1
ATOM 859 C C . ARG A 1 109 ? 18.130 -22.168 -4.280 1.00 95.81 109 ARG A C 1
ATOM 861 O O . ARG A 1 109 ? 18.448 -21.562 -5.299 1.00 95.81 109 ARG A O 1
ATOM 868 N N . TRP A 1 110 ? 18.751 -22.017 -3.118 1.00 93.44 110 TRP A N 1
ATOM 869 C CA . TRP A 1 110 ? 19.859 -21.095 -2.888 1.00 93.44 110 TRP A CA 1
ATOM 870 C C . TRP A 1 110 ? 21.204 -21.819 -2.928 1.00 93.44 110 TRP A C 1
ATOM 872 O O . TRP A 1 110 ? 21.310 -22.994 -2.567 1.00 93.44 110 TRP A O 1
ATOM 882 N N . LYS A 1 111 ? 22.252 -21.107 -3.339 1.00 92.31 111 LYS A N 1
ATOM 883 C CA . LYS A 1 111 ? 23.642 -21.544 -3.215 1.00 92.31 111 LYS A CA 1
ATOM 884 C C . LYS A 1 111 ? 24.483 -20.415 -2.652 1.00 92.31 111 LYS A C 1
ATOM 886 O O . LYS A 1 111 ? 24.508 -19.320 -3.204 1.00 92.31 111 LYS A O 1
ATOM 891 N N . LEU A 1 112 ? 25.247 -20.728 -1.615 1.00 88.25 112 LEU A N 1
ATOM 892 C CA . LEU A 1 112 ? 26.228 -19.806 -1.069 1.00 88.25 112 LEU A CA 1
ATOM 893 C C . LEU A 1 112 ? 27.373 -19.608 -2.074 1.00 88.25 112 LEU A C 1
ATOM 895 O O . LEU A 1 112 ? 28.038 -20.571 -2.475 1.00 88.25 112 LEU A O 1
ATOM 899 N N . GLN A 1 113 ? 27.630 -18.363 -2.469 1.00 82.88 113 GLN A N 1
ATOM 900 C CA . GLN A 1 113 ? 28.765 -18.003 -3.312 1.00 82.88 113 GLN A CA 1
ATOM 901 C C . GLN A 1 113 ? 29.807 -17.213 -2.509 1.00 82.88 113 GLN A C 1
ATOM 903 O O . GLN A 1 113 ? 29.645 -16.020 -2.275 1.00 82.88 113 GLN A O 1
ATOM 908 N N . GLY A 1 114 ? 30.917 -17.864 -2.142 1.00 75.56 114 GLY A N 1
ATOM 909 C CA . GLY A 1 114 ? 32.072 -17.244 -1.468 1.00 75.56 114 GLY A CA 1
ATOM 910 C C . GLY A 1 114 ? 32.398 -17.871 -0.106 1.00 75.56 114 GLY A C 1
ATOM 911 O O . GLY A 1 114 ? 31.549 -18.504 0.508 1.00 75.56 114 GLY A O 1
ATOM 912 N N . ARG A 1 115 ? 33.652 -17.732 0.360 1.00 68.75 115 ARG A N 1
ATOM 913 C CA . ARG A 1 115 ? 34.164 -18.381 1.593 1.00 68.75 115 ARG A CA 1
ATOM 914 C C . ARG A 1 115 ? 34.118 -17.517 2.866 1.00 68.75 115 ARG A C 1
ATOM 916 O O . ARG A 1 115 ? 34.360 -18.062 3.936 1.00 68.75 115 ARG A O 1
ATOM 923 N N . ARG A 1 116 ? 33.872 -16.203 2.770 1.00 64.50 116 ARG A N 1
ATOM 924 C CA . ARG A 1 116 ? 33.959 -15.277 3.924 1.00 64.50 116 ARG A CA 1
ATOM 925 C C . ARG A 1 116 ? 32.741 -14.360 4.087 1.00 64.50 116 ARG A C 1
ATOM 927 O O . ARG A 1 116 ? 32.232 -14.280 5.192 1.00 64.50 116 ARG A O 1
ATOM 934 N N . ASP A 1 117 ? 32.227 -13.807 2.984 1.00 67.25 117 ASP A N 1
ATOM 935 C CA . ASP A 1 117 ? 31.048 -12.914 2.948 1.00 67.25 117 ASP A CA 1
ATOM 936 C C . ASP A 1 117 ? 30.004 -13.409 1.933 1.00 67.25 117 ASP A C 1
ATOM 938 O O . ASP A 1 117 ? 29.489 -12.641 1.119 1.00 67.25 117 ASP A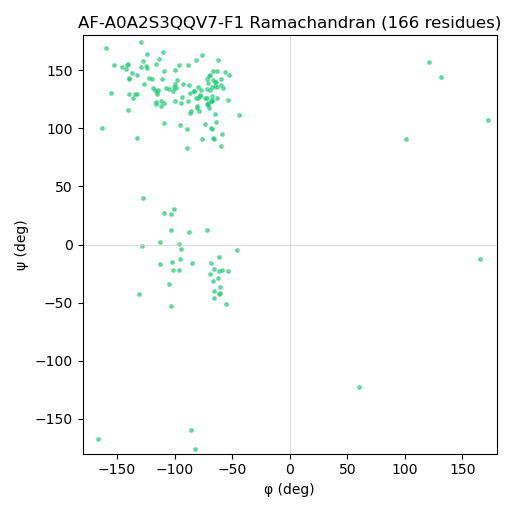 O 1
ATOM 942 N N . GLY A 1 118 ? 29.810 -14.732 1.871 1.00 64.12 118 GLY A N 1
ATOM 943 C CA . GLY A 1 118 ? 29.123 -15.372 0.755 1.00 64.12 118 GLY A CA 1
ATOM 944 C C . GLY A 1 118 ? 27.750 -14.757 0.485 1.00 64.12 118 GLY A C 1
ATOM 945 O O . GLY A 1 118 ? 26.920 -14.680 1.384 1.00 64.12 118 GLY A O 1
ATOM 946 N N . ARG A 1 119 ? 27.522 -14.304 -0.752 1.00 79.19 119 ARG A N 1
ATOM 947 C CA . ARG A 1 119 ? 26.187 -13.889 -1.192 1.00 79.19 119 ARG A CA 1
ATOM 948 C C . ARG A 1 119 ? 25.428 -15.137 -1.612 1.00 79.19 119 ARG A C 1
ATOM 950 O O . ARG A 1 119 ? 25.969 -15.956 -2.358 1.00 79.19 119 ARG A O 1
ATOM 957 N N . ASP A 1 120 ? 24.198 -15.279 -1.140 1.00 86.06 120 ASP A N 1
ATOM 958 C CA . ASP A 1 120 ? 23.316 -16.330 -1.627 1.00 86.06 120 ASP A CA 1
ATOM 959 C C . ASP A 1 120 ? 22.868 -15.974 -3.043 1.00 86.06 120 ASP A C 1
ATOM 961 O O . ASP A 1 120 ? 22.289 -14.914 -3.288 1.00 86.06 120 ASP A O 1
ATOM 965 N N . ILE A 1 121 ? 23.173 -16.857 -3.990 1.00 91.00 121 ILE A N 1
ATOM 966 C CA . ILE A 1 121 ? 22.637 -16.784 -5.344 1.00 91.00 121 ILE A CA 1
ATOM 967 C C . ILE A 1 121 ? 21.475 -17.757 -5.463 1.00 91.00 121 ILE A C 1
ATOM 969 O O . ILE A 1 121 ? 21.540 -18.889 -4.974 1.00 91.00 121 ILE A O 1
ATOM 973 N N . CYS A 1 122 ? 20.410 -17.325 -6.127 1.00 93.44 122 CYS A N 1
ATOM 974 C CA . CYS A 1 122 ? 19.331 -18.228 -6.473 1.00 93.44 122 CYS A CA 1
ATOM 975 C C . CYS A 1 122 ? 19.734 -19.084 -7.679 1.00 93.44 122 CYS A C 1
ATOM 977 O O . CYS A 1 122 ? 20.180 -18.554 -8.695 1.00 93.44 122 CYS A O 1
ATOM 979 N N . LEU A 1 123 ? 19.595 -20.403 -7.568 1.00 95.06 123 LEU A N 1
ATOM 980 C CA . LEU A 1 123 ? 19.843 -21.351 -8.657 1.00 95.06 123 LEU A CA 1
ATOM 981 C C . LEU A 1 123 ? 18.574 -21.739 -9.409 1.00 95.06 123 LEU A C 1
ATOM 983 O O . LEU A 1 123 ? 18.665 -22.272 -10.512 1.00 95.06 123 LEU A O 1
ATOM 987 N N . GLU A 1 124 ? 17.413 -21.572 -8.781 1.00 96.81 124 GLU A N 1
ATOM 988 C CA . GLU A 1 124 ? 16.151 -22.076 -9.302 1.00 96.81 124 GLU A CA 1
ATOM 989 C C . GLU A 1 124 ? 14.984 -21.261 -8.767 1.00 96.81 124 GLU A C 1
ATOM 991 O O . GLU A 1 124 ? 14.861 -21.046 -7.555 1.00 96.81 124 GLU A O 1
ATOM 996 N N . TYR A 1 125 ? 14.139 -20.838 -9.698 1.00 96.31 125 TYR A N 1
ATOM 997 C CA . TYR A 1 125 ? 12.937 -20.071 -9.438 1.00 96.31 125 TYR A CA 1
ATOM 998 C C . TYR A 1 125 ? 11.713 -20.931 -9.726 1.00 96.31 125 TYR A C 1
ATOM 1000 O O . TYR A 1 125 ? 11.697 -21.714 -10.673 1.00 96.31 125 TYR A O 1
ATOM 1008 N N . GLU A 1 126 ? 10.691 -20.761 -8.901 1.00 96.81 126 GLU A N 1
ATOM 1009 C CA . GLU A 1 126 ? 9.360 -21.306 -9.123 1.00 96.81 126 GLU A CA 1
ATOM 1010 C C . GLU A 1 126 ? 8.392 -20.141 -9.311 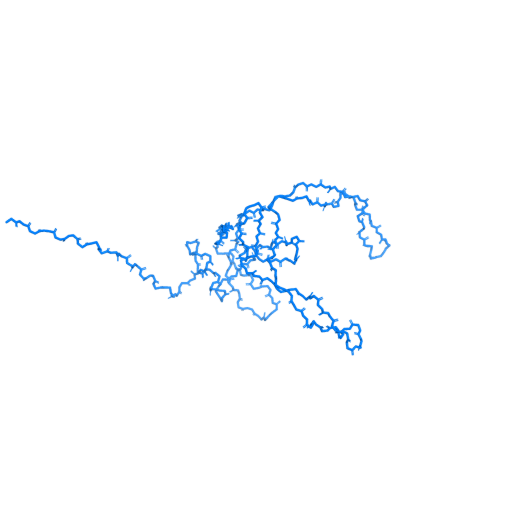1.00 96.81 126 GLU A C 1
ATOM 1012 O O . GLU A 1 126 ? 8.378 -19.205 -8.500 1.00 96.81 126 GLU A O 1
ATOM 1017 N N . THR A 1 127 ? 7.575 -20.220 -10.358 1.00 96.44 127 THR A N 1
ATOM 1018 C CA . THR A 1 127 ? 6.463 -19.298 -10.578 1.00 96.44 127 THR A CA 1
ATOM 1019 C C . THR A 1 127 ? 5.252 -19.757 -9.778 1.00 96.44 127 THR A C 1
ATOM 1021 O O . THR A 1 127 ? 4.877 -20.928 -9.811 1.00 96.44 127 THR A O 1
ATOM 1024 N N . TYR A 1 128 ? 4.624 -18.836 -9.058 1.00 93.56 128 TYR A N 1
ATOM 1025 C CA . TYR A 1 128 ? 3.407 -19.089 -8.301 1.00 93.56 128 TYR A CA 1
ATOM 1026 C C . TYR A 1 128 ? 2.420 -17.938 -8.479 1.00 93.56 128 TYR A C 1
ATOM 1028 O O . TYR A 1 128 ? 2.808 -16.775 -8.597 1.00 93.56 128 TYR A O 1
ATOM 1036 N N . SER A 1 129 ? 1.129 -18.265 -8.456 1.00 95.19 129 SER A N 1
ATOM 1037 C CA . SER A 1 129 ? 0.069 -17.261 -8.420 1.00 95.19 129 SER A CA 1
ATOM 1038 C C . SER A 1 129 ? 0.014 -16.629 -7.031 1.00 95.19 129 SER A C 1
ATOM 1040 O O . SER A 1 129 ? -0.122 -17.323 -6.020 1.00 95.19 129 SER A O 1
ATOM 1042 N N . TYR A 1 130 ? 0.090 -15.306 -6.980 1.00 92.25 130 TYR A N 1
ATOM 1043 C CA . TYR A 1 130 ? -0.033 -14.503 -5.775 1.00 92.25 130 TYR A CA 1
ATOM 1044 C C . TYR A 1 130 ? -1.254 -13.594 -5.881 1.00 92.25 130 TYR A C 1
ATOM 1046 O O . TYR A 1 130 ? -1.437 -12.897 -6.876 1.00 92.25 130 TYR A O 1
ATOM 1054 N N . THR A 1 131 ? -2.064 -13.564 -4.826 1.00 95.31 131 THR A N 1
ATOM 1055 C CA . THR A 1 131 ? -3.197 -12.643 -4.720 1.00 95.31 131 THR A CA 1
ATOM 1056 C C . THR A 1 131 ? -2.894 -11.581 -3.676 1.00 95.31 131 THR A C 1
ATOM 1058 O O . THR A 1 131 ? -2.645 -11.895 -2.509 1.00 95.31 131 THR A O 1
ATOM 1061 N N . HIS A 1 132 ? -2.925 -10.318 -4.091 1.00 93.19 132 HIS A N 1
ATOM 1062 C CA . HIS A 1 132 ? -2.825 -9.188 -3.185 1.00 93.19 132 HIS A CA 1
ATOM 1063 C C . HIS A 1 132 ? -4.022 -9.176 -2.223 1.00 93.19 132 HIS A C 1
ATOM 1065 O O . HIS A 1 132 ? -5.170 -9.196 -2.674 1.00 93.19 132 HIS A O 1
ATOM 1071 N N . PRO A 1 133 ? -3.790 -9.126 -0.899 1.00 94.69 133 PRO A N 1
ATOM 1072 C CA . PRO A 1 133 ? -4.883 -8.963 0.043 1.00 94.69 133 PRO A CA 1
ATOM 1073 C C . PRO A 1 133 ? -5.538 -7.595 -0.162 1.00 94.69 133 PRO A C 1
ATOM 1075 O O . PRO A 1 133 ? -4.863 -6.581 -0.310 1.00 94.69 133 PRO A O 1
ATOM 1078 N N . LEU A 1 134 ? -6.868 -7.572 -0.154 1.00 96.12 134 LEU A N 1
ATOM 1079 C CA . LEU A 1 134 ? -7.654 -6.337 -0.252 1.00 96.12 134 LEU A CA 1
ATOM 1080 C C . LEU A 1 134 ? -8.043 -5.790 1.123 1.00 96.12 134 LEU A C 1
ATOM 1082 O O . LEU A 1 134 ? -8.638 -4.722 1.224 1.00 96.12 134 LEU A O 1
ATOM 1086 N N . SER A 1 135 ? -7.708 -6.526 2.181 1.00 96.62 135 SER A N 1
ATOM 1087 C CA . SER A 1 135 ? -8.012 -6.187 3.560 1.00 96.62 135 SER A CA 1
ATOM 1088 C C . SER A 1 135 ? -6.829 -6.525 4.463 1.00 96.62 135 SER A C 1
ATOM 1090 O O . SER A 1 135 ? -6.126 -7.511 4.237 1.00 96.62 135 SER A O 1
ATOM 1092 N N . TYR A 1 136 ? -6.595 -5.681 5.463 1.00 96.88 136 TYR A N 1
ATOM 1093 C CA . TYR A 1 136 ? -5.429 -5.720 6.333 1.00 96.88 136 TYR A CA 1
ATOM 1094 C C . TYR A 1 136 ? -5.837 -5.441 7.771 1.00 96.88 136 TYR A C 1
ATOM 1096 O O . TYR A 1 136 ? -6.455 -4.417 8.056 1.00 96.88 136 TYR A O 1
ATOM 1104 N N . ASP A 1 137 ? -5.405 -6.297 8.687 1.00 97.12 137 ASP A N 1
ATOM 1105 C CA . ASP A 1 137 ? -5.481 -6.016 10.114 1.00 97.12 137 ASP A CA 1
ATOM 1106 C C . ASP A 1 137 ? -4.237 -5.235 10.534 1.00 97.12 137 ASP A C 1
ATOM 1108 O O . ASP A 1 137 ? -3.108 -5.725 10.462 1.00 97.12 137 ASP A O 1
ATOM 1112 N N . ILE A 1 138 ? -4.444 -3.980 10.923 1.00 96.44 138 ILE A N 1
ATOM 1113 C CA . ILE A 1 138 ? -3.375 -3.029 11.210 1.00 96.44 138 ILE A CA 1
ATOM 1114 C C . ILE A 1 138 ? -3.375 -2.723 12.703 1.00 96.44 138 ILE A C 1
ATOM 1116 O O . ILE A 1 138 ? -4.361 -2.249 13.276 1.00 96.44 138 ILE A O 1
ATOM 1120 N N . ASP A 1 139 ? -2.229 -2.966 13.330 1.00 96.50 139 ASP A N 1
ATOM 1121 C CA . ASP A 1 139 ? -2.021 -2.684 14.742 1.00 96.50 139 ASP A CA 1
ATOM 1122 C C . ASP A 1 139 ? -1.711 -1.203 14.971 1.00 96.50 139 ASP A C 1
ATOM 1124 O O . ASP A 1 139 ? -0.679 -0.672 14.544 1.00 96.50 139 ASP A O 1
ATOM 1128 N N . VAL A 1 140 ? -2.597 -0.546 15.715 1.00 94.88 140 VAL A N 1
ATOM 1129 C CA . VAL A 1 140 ? -2.453 0.850 16.117 1.00 94.88 140 VAL A CA 1
ATOM 1130 C C . VAL A 1 140 ? -1.784 0.907 17.481 1.00 94.88 140 VAL A C 1
ATOM 1132 O O . VAL A 1 140 ? -2.228 0.293 18.453 1.00 94.88 140 VAL A O 1
ATOM 1135 N N . HIS A 1 141 ? -0.705 1.673 17.562 1.00 93.81 141 HIS A N 1
ATOM 1136 C CA . HIS A 1 141 ? 0.117 1.828 18.752 1.00 93.81 141 HIS A CA 1
ATOM 1137 C C . HIS A 1 141 ? 0.066 3.267 19.249 1.00 93.81 141 HIS A C 1
ATOM 1139 O O . HIS A 1 141 ? -0.154 4.209 18.488 1.00 93.81 141 HIS A O 1
ATOM 1145 N N . LYS A 1 142 ? 0.325 3.463 20.542 1.00 92.19 142 LYS A N 1
ATOM 1146 C CA . LYS A 1 142 ? 0.572 4.800 21.086 1.00 92.19 142 LYS A CA 1
ATOM 1147 C C . LYS A 1 142 ? 1.912 5.315 20.560 1.00 92.19 142 LYS A C 1
ATOM 1149 O O . LYS A 1 142 ? 2.913 4.614 20.671 1.00 92.19 142 LYS A O 1
ATOM 1154 N N . THR A 1 143 ? 1.961 6.550 20.075 1.00 88.94 143 THR A N 1
ATOM 1155 C CA . THR A 1 143 ? 3.226 7.181 19.672 1.00 88.94 143 THR A CA 1
ATOM 1156 C C . THR A 1 143 ? 4.106 7.436 20.897 1.00 88.94 143 THR A C 1
ATOM 1158 O O . THR A 1 143 ? 3.693 8.128 21.833 1.00 88.94 143 THR A O 1
ATOM 1161 N N . LEU A 1 144 ? 5.339 6.919 20.898 1.00 83.25 144 LEU A N 1
ATOM 1162 C CA . LEU A 1 144 ? 6.342 7.299 21.898 1.00 83.25 144 LEU A CA 1
ATOM 1163 C C . LEU A 1 144 ? 6.969 8.644 21.540 1.00 83.25 144 LEU A C 1
ATOM 1165 O O . LEU A 1 144 ? 7.343 8.902 20.397 1.00 83.25 144 LEU A O 1
ATOM 1169 N N . HIS A 1 145 ? 7.107 9.508 22.541 1.00 68.25 145 HIS A N 1
ATOM 1170 C CA . HIS A 1 145 ? 7.859 10.753 22.416 1.00 68.25 145 HIS A CA 1
ATOM 1171 C C . HIS A 1 145 ? 9.318 10.458 22.789 1.00 68.25 145 HIS A C 1
ATOM 1173 O O . HIS A 1 145 ? 9.719 10.613 23.938 1.00 68.25 145 HIS A O 1
ATOM 1179 N N . GLY A 1 146 ? 10.084 9.941 21.826 1.00 62.19 146 GLY A N 1
ATOM 1180 C CA . GLY A 1 146 ? 11.520 9.670 21.951 1.00 62.19 146 GLY A CA 1
ATOM 1181 C C . GLY A 1 146 ? 12.369 10.626 21.107 1.00 62.19 146 GLY A C 1
ATOM 1182 O O . GLY A 1 146 ? 11.854 11.320 20.225 1.00 62.19 146 GLY A O 1
ATOM 1183 N N . ARG A 1 147 ? 13.686 10.670 21.363 1.00 54.50 147 ARG A N 1
ATOM 1184 C CA . ARG A 1 147 ? 14.645 11.389 20.502 1.00 54.50 147 ARG A CA 1
ATOM 1185 C C . ARG A 1 147 ? 14.540 10.855 19.065 1.00 54.50 147 ARG A C 1
ATOM 1187 O O . ARG A 1 147 ? 14.232 9.689 18.858 1.00 54.50 147 ARG A O 1
ATOM 1194 N N . ARG A 1 148 ? 14.785 11.737 18.088 1.00 55.66 148 ARG A N 1
ATOM 1195 C CA . ARG A 1 148 ? 14.473 11.651 16.640 1.00 55.66 148 ARG A CA 1
ATOM 1196 C C . ARG A 1 148 ? 14.780 10.343 15.873 1.00 55.66 148 ARG A C 1
ATOM 1198 O O . ARG A 1 148 ? 14.408 10.293 14.707 1.00 55.66 148 ARG A O 1
ATOM 1205 N N . HIS A 1 149 ? 15.407 9.326 16.465 1.00 50.78 149 HIS A N 1
ATOM 1206 C CA . HIS A 1 149 ? 15.956 8.170 15.749 1.00 50.78 149 HIS A CA 1
ATOM 1207 C C . HIS A 1 149 ? 15.543 6.780 16.251 1.00 50.78 149 HIS A C 1
ATOM 1209 O O . HIS A 1 149 ? 15.905 5.806 15.598 1.00 50.78 149 HIS A O 1
ATOM 1215 N N . ASP A 1 150 ? 14.738 6.666 17.311 1.00 56.12 150 ASP A N 1
ATOM 1216 C CA . ASP A 1 150 ? 14.264 5.356 17.774 1.00 56.12 150 ASP A CA 1
ATOM 1217 C C . ASP A 1 150 ? 12.850 5.069 17.252 1.00 56.12 150 ASP A C 1
ATOM 1219 O O . ASP A 1 150 ? 12.009 5.972 17.183 1.00 56.12 150 ASP A O 1
ATOM 1223 N N . ASN A 1 151 ? 12.591 3.811 16.873 1.00 59.94 151 ASN A N 1
ATOM 1224 C CA . ASN A 1 151 ? 11.273 3.322 16.462 1.00 59.94 151 ASN A CA 1
ATOM 1225 C C . ASN A 1 151 ? 10.194 3.845 17.424 1.00 59.94 151 ASN A C 1
ATOM 1227 O O . ASN A 1 151 ? 10.129 3.442 18.583 1.00 59.94 151 ASN A O 1
ATOM 1231 N N . LYS A 1 152 ? 9.325 4.744 16.941 1.00 68.06 152 LYS A N 1
ATOM 1232 C CA . LYS A 1 152 ? 8.294 5.435 17.745 1.00 68.06 152 LYS A CA 1
ATOM 1233 C C . LYS A 1 152 ? 7.126 4.531 18.169 1.00 68.06 152 LYS A C 1
ATOM 1235 O O . LYS A 1 152 ? 6.098 5.037 18.623 1.00 68.06 152 LYS A O 1
ATOM 1240 N N . LEU A 1 153 ? 7.270 3.218 18.007 1.00 79.44 153 LEU A N 1
ATOM 1241 C CA . LEU A 1 153 ? 6.263 2.212 18.320 1.00 79.44 153 LEU A CA 1
ATOM 1242 C C . LEU A 1 153 ? 6.157 2.056 19.840 1.00 79.44 153 LEU A C 1
ATOM 1244 O O . LEU A 1 153 ? 7.025 1.472 20.483 1.00 79.44 153 LEU A O 1
ATOM 1248 N N . GLY A 1 154 ? 5.101 2.617 20.427 1.00 85.81 154 GLY A N 1
ATOM 1249 C CA . GLY A 1 154 ? 4.751 2.384 21.827 1.00 85.81 154 GLY A CA 1
ATOM 1250 C C . GLY A 1 154 ? 3.909 1.134 22.013 1.00 85.81 154 GLY A C 1
ATOM 1251 O O . GLY A 1 154 ? 3.869 0.258 21.158 1.00 85.81 154 GLY A O 1
ATOM 1252 N N . ARG A 1 155 ? 3.202 1.050 23.146 1.00 91.19 155 ARG A N 1
ATOM 1253 C CA . ARG A 1 155 ? 2.278 -0.065 23.401 1.00 91.19 155 ARG A CA 1
ATOM 1254 C C . ARG A 1 155 ? 1.184 -0.126 22.330 1.00 91.19 155 ARG A C 1
ATOM 1256 O O . ARG A 1 155 ? 0.664 0.922 21.930 1.00 91.19 155 ARG A O 1
ATOM 1263 N N . LYS A 1 156 ? 0.794 -1.340 21.941 1.00 94.75 156 LYS A N 1
ATOM 1264 C CA . LYS A 1 156 ? -0.405 -1.592 21.134 1.00 94.75 156 LYS A CA 1
ATOM 1265 C C . LYS A 1 156 ? -1.642 -1.075 21.872 1.00 94.75 156 LYS A C 1
ATOM 1267 O O . LYS A 1 156 ? -1.748 -1.225 23.090 1.00 94.75 156 LYS A O 1
ATOM 1272 N N . LEU A 1 157 ? -2.534 -0.421 21.138 1.00 94.75 157 LEU A N 1
ATOM 1273 C CA . LEU A 1 157 ? -3.813 0.084 21.635 1.00 94.75 157 LEU A CA 1
ATOM 1274 C C . LEU A 1 157 ? -4.950 -0.827 21.179 1.00 94.75 157 LEU A C 1
ATOM 1276 O O . LEU A 1 157 ? -5.706 -1.308 22.013 1.00 94.75 157 LEU A O 1
ATOM 1280 N N . PHE A 1 158 ? -5.034 -1.084 19.874 1.00 96.62 158 PHE A N 1
ATOM 1281 C CA . PHE A 1 158 ? -6.035 -1.948 19.252 1.00 96.62 158 PHE A CA 1
ATOM 1282 C C . PHE A 1 158 ? -5.544 -2.414 17.873 1.00 96.62 158 PHE A C 1
ATOM 1284 O O . PHE A 1 158 ? -4.549 -1.905 17.350 1.00 96.62 158 PHE A O 1
ATOM 1291 N N . THR A 1 159 ? -6.243 -3.384 17.293 1.00 97.50 159 THR A N 1
ATOM 1292 C CA . THR A 1 159 ? -6.107 -3.777 15.883 1.00 97.50 159 THR A CA 1
ATOM 1293 C C . THR A 1 159 ? -7.346 -3.299 15.152 1.00 97.50 159 THR A C 1
ATOM 1295 O O . THR A 1 159 ? -8.453 -3.475 15.656 1.00 97.50 159 THR A O 1
ATOM 1298 N N . LYS A 1 160 ? -7.178 -2.692 13.980 1.00 96.31 160 LYS A N 1
ATOM 1299 C CA . LYS A 1 160 ? -8.304 -2.270 13.150 1.00 96.31 160 LYS A CA 1
ATOM 1300 C C . LYS A 1 160 ? -8.148 -2.841 11.752 1.00 96.31 160 LYS A C 1
ATOM 1302 O O . LYS A 1 160 ? -7.054 -2.830 11.195 1.00 96.31 160 LYS A O 1
ATOM 1307 N N . ASN A 1 161 ? -9.252 -3.311 11.191 1.00 97.12 161 ASN A N 1
ATOM 1308 C CA . ASN A 1 161 ? -9.286 -3.757 9.812 1.00 97.12 161 ASN A CA 1
ATOM 1309 C C . ASN A 1 161 ? -9.336 -2.549 8.859 1.00 97.12 161 ASN A C 1
ATOM 1311 O O . ASN A 1 161 ? -10.115 -1.614 9.067 1.00 97.12 161 ASN A O 1
ATOM 1315 N N . TYR A 1 162 ? -8.505 -2.552 7.823 1.00 96.31 162 TYR A N 1
ATOM 1316 C CA . TYR A 1 162 ? -8.563 -1.639 6.684 1.00 96.31 162 TYR A CA 1
ATOM 1317 C C . TYR A 1 162 ? -8.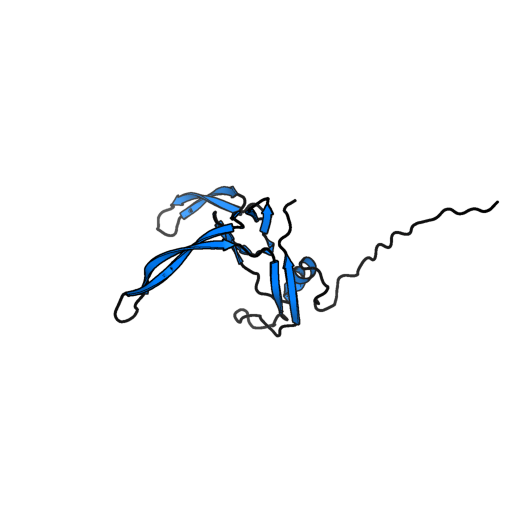880 -2.439 5.431 1.00 96.31 162 TYR A C 1
ATOM 1319 O O . TYR A 1 162 ? -8.182 -3.403 5.140 1.00 96.31 162 TYR A O 1
ATOM 1327 N N . THR A 1 163 ? -9.878 -2.010 4.665 1.00 96.81 163 THR A N 1
ATOM 1328 C CA . THR A 1 163 ? -10.200 -2.598 3.362 1.00 96.81 163 THR A CA 1
ATOM 1329 C C . THR A 1 163 ? -9.944 -1.559 2.279 1.00 96.81 163 THR A C 1
ATOM 1331 O O . THR A 1 163 ? -10.334 -0.403 2.431 1.00 96.81 163 THR A O 1
ATOM 1334 N N . ILE A 1 164 ? -9.259 -1.955 1.205 1.00 96.50 164 ILE A N 1
ATOM 1335 C CA . ILE A 1 164 ? -9.019 -1.091 0.049 1.00 96.50 164 ILE A CA 1
ATOM 1336 C C . ILE A 1 164 ? -10.363 -0.841 -0.641 1.00 96.50 164 ILE A C 1
ATOM 1338 O O . ILE A 1 164 ? -11.056 -1.773 -1.039 1.00 96.50 164 ILE A O 1
ATOM 1342 N N . GLU A 1 165 ? -10.725 0.427 -0.779 1.00 96.19 165 GLU A N 1
ATOM 1343 C CA . GLU A 1 165 ? -11.980 0.852 -1.399 1.00 96.19 165 GLU A CA 1
ATOM 1344 C C . GLU A 1 165 ? -11.878 0.859 -2.930 1.00 96.19 165 GLU A C 1
ATOM 1346 O O . GLU A 1 165 ? -10.783 0.968 -3.488 1.00 96.19 165 GLU A O 1
ATOM 1351 N N . ALA A 1 166 ? -13.022 0.794 -3.615 1.00 96.94 166 ALA A N 1
ATOM 1352 C CA . ALA A 1 166 ? -13.091 1.043 -5.053 1.00 96.94 166 ALA A CA 1
ATOM 1353 C C . ALA A 1 166 ? -12.681 2.486 -5.384 1.00 96.94 166 ALA A C 1
ATOM 1355 O O . ALA A 1 166 ? -12.864 3.399 -4.577 1.00 96.94 166 ALA A O 1
ATOM 1356 N N . CYS A 1 167 ? -12.101 2.691 -6.562 1.00 95.12 167 CYS A N 1
ATOM 1357 C CA . CYS A 1 167 ? -11.819 4.032 -7.045 1.00 95.12 167 CYS A CA 1
ATOM 1358 C C . CYS A 1 167 ? -13.117 4.775 -7.402 1.00 95.12 167 CYS A C 1
ATOM 1360 O O . CYS A 1 167 ? -14.061 4.166 -7.906 1.00 95.12 167 CYS A O 1
ATOM 1362 N N . GLU A 1 168 ? -13.123 6.088 -7.162 1.00 85.75 168 GLU A N 1
ATOM 1363 C CA . GLU A 1 168 ? -14.128 7.025 -7.692 1.00 85.75 168 GLU A CA 1
ATOM 1364 C C . GLU A 1 168 ? -13.974 7.239 -9.204 1.00 85.75 168 GLU A C 1
ATOM 1366 O O . GLU A 1 168 ? -12.812 7.216 -9.700 1.00 85.75 168 GLU A O 1
#

Sequence (168 aa):
MKKLITFIAALFVTTSVFAGMPNENDSWETIKDNFMKVTFNEPALNLDNGGAISVFFGCIDGDTIRTKKMLKRCVEWQHRGGDRDSICTAYTSFYGRAEIVTERERCVRWKLQGRRDGRDICLEYETYSYTHPLSYDIDVHKTLHGRRHDNKLGRKLFTKNYTIEACE

Secondary structure (DSSP, 8-state):
------------------SSPP-TTS-HHHHHHTTTTEE--PPEEE-TTS-EEEGGGEEEETTEEEESSPEEEEEEEEE-SSTT-EEEEEEEEE--EEESEEEEEEEEEEEEE-SSSPEEEEEEEEEEEEE--SEEEEEEEEEP---TTS--EEEEEEEEEEEPPBP-

Solvent-accessible surface area (backbone atoms only — not comparable to full-atom values): 10556 Å² total; per-residue (Å²): 134,85,86,82,85,83,81,82,80,78,79,77,79,78,75,80,86,80,84,77,80,84,56,79,87,54,53,68,69,62,47,61,76,36,51,85,56,29,42,61,77,72,60,72,40,68,24,79,76,53,65,72,40,48,50,88,49,37,17,37,53,88,73,24,36,28,38,75,58,70,42,79,43,74,77,36,72,47,73,77,78,60,101,81,40,64,44,73,76,40,70,46,76,42,66,35,34,23,60,35,67,39,79,43,76,42,73,78,36,76,42,78,49,66,94,84,79,45,48,74,40,72,78,38,73,45,79,42,85,43,68,61,76,58,60,44,81,38,57,37,16,34,37,47,94,66,70,100,81,60,84,46,74,38,62,77,74,48,69,39,80,46,67,58,46,70,59,132

Foldseek 3Di:
DDDDDDDDPDPPPPPPPDDDQDDQPDDPVSNVVVCVWKDWDFDWDQFPPDGIDGLVQWADDPQKIKGLFWDKDQPDWDAPDDPPRTDRPDIDTDIGIDGQKDKDKDQPDWDFCDDPPTDIDRPDIDIDIDGDDQKDWIFMATFAPDPPDDDRGHHTRDTYMDGHHHHD

Mean predicted aligned error: 10.99 Å

Nearest PDB structures (foldseek):
  7x8f-assembly2_C  TM=1.649E-01  e=4.023E+00  Homo sapiens
  7x8g-assembly2_C  TM=1.443E-01  e=7.343E+00  Homo sapiens
  7f5m-assembly1_B  TM=1.447E-01  e=8.652E+00  Saccharomyces cerevisiae S288C
  6ls6-assembly1_A  TM=1.408E-01  e=9.138E+00  Homo sapiens